Protein AF-A0A355B502-F1 (afdb_monomer_lite)

pLDDT: mean 84.96, std 12.99, range [49.03, 98.31]

Sequence (93 aa):
MDRGIFALWYDLPEDGEEEYLSWFHEAHLPELLSKREDYCWAAHYKNEGGGDRFHEVVKDMMRAGESDVGSGKDYLFLIGAESPHSFFDPNFP

Structure (mmCIF, N/CA/C/O backbone):
data_AF-A0A355B502-F1
#
_entry.id   AF-A0A355B502-F1
#
loop_
_atom_site.group_PDB
_atom_site.id
_atom_site.type_symbol
_atom_site.label_atom_id
_atom_site.label_alt_id
_atom_site.label_comp_id
_atom_site.label_asym_id
_atom_site.label_entity_id
_atom_site.label_seq_id
_atom_site.pdbx_PDB_ins_code
_atom_site.Cartn_x
_atom_site.Cartn_y
_atom_site.Cartn_z
_atom_site.occupancy
_atom_site.B_iso_or_equiv
_atom_site.auth_seq_id
_atom_site.auth_comp_id
_atom_site.auth_asym_id
_atom_site.auth_atom_id
_atom_site.pdbx_PDB_model_num
ATOM 1 N N . MET A 1 1 ? 3.312 -3.101 -23.670 1.00 49.03 1 MET A N 1
ATOM 2 C CA . MET A 1 1 ? 2.176 -3.374 -22.772 1.00 49.03 1 MET A CA 1
ATOM 3 C C . MET A 1 1 ? 2.445 -2.527 -21.553 1.00 49.03 1 MET A C 1
ATOM 5 O O . MET A 1 1 ? 3.551 -2.603 -21.034 1.00 49.03 1 MET A O 1
ATOM 9 N N . ASP A 1 2 ? 1.531 -1.609 -21.277 1.00 62.88 2 ASP A N 1
ATOM 10 C CA . ASP A 1 2 ? 1.765 -0.448 -20.421 1.00 62.88 2 ASP A CA 1
ATOM 11 C C . ASP A 1 2 ? 1.774 -0.817 -18.928 1.00 62.88 2 ASP A C 1
ATOM 13 O O . ASP A 1 2 ? 1.337 -1.903 -18.547 1.00 62.88 2 ASP A O 1
ATOM 17 N N . ARG A 1 3 ? 2.317 0.091 -18.109 1.00 86.38 3 ARG A N 1
ATOM 18 C CA . ARG A 1 3 ? 2.539 -0.032 -16.656 1.00 86.38 3 ARG A CA 1
ATOM 19 C C . ARG A 1 3 ? 1.368 -0.696 -15.915 1.00 86.38 3 ARG A C 1
ATOM 21 O O . ARG A 1 3 ? 0.207 -0.394 -16.186 1.00 86.38 3 ARG A O 1
ATOM 28 N N . GLY A 1 4 ? 1.679 -1.559 -14.948 1.00 93.06 4 GLY A N 1
ATOM 29 C CA . GLY A 1 4 ? 0.694 -2.233 -14.097 1.00 93.06 4 GLY A CA 1
ATOM 30 C C . GLY A 1 4 ? 0.424 -1.481 -12.792 1.00 93.06 4 GLY A C 1
ATOM 31 O O . GLY A 1 4 ? 1.314 -0.811 -12.274 1.00 93.06 4 GLY A O 1
ATOM 32 N N . ILE A 1 5 ? -0.790 -1.615 -12.246 1.00 95.06 5 ILE A N 1
ATOM 33 C CA . ILE A 1 5 ? -1.136 -1.148 -10.894 1.00 95.06 5 ILE A CA 1
ATOM 34 C C . ILE A 1 5 ? -1.754 -2.307 -10.111 1.00 95.06 5 ILE A C 1
ATOM 36 O O . ILE A 1 5 ? -2.736 -2.902 -10.558 1.00 95.06 5 ILE A O 1
ATOM 40 N N . PHE A 1 6 ? -1.195 -2.593 -8.939 1.00 93.88 6 PHE A N 1
ATOM 41 C CA . PHE A 1 6 ? -1.805 -3.436 -7.917 1.00 93.88 6 PHE A CA 1
ATOM 42 C C . PHE A 1 6 ? -2.466 -2.543 -6.867 1.00 93.88 6 PHE A C 1
ATOM 44 O O . PHE A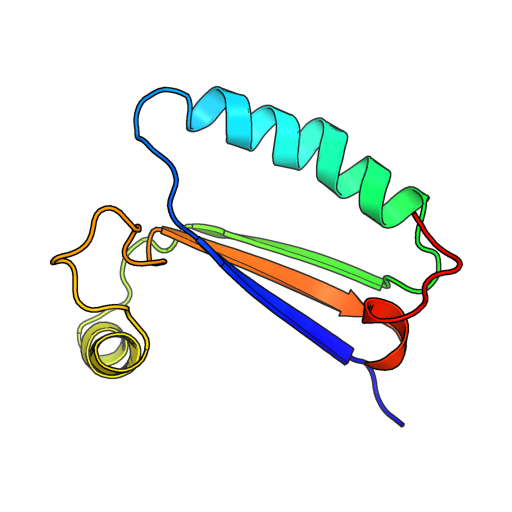 1 6 ? -1.876 -1.545 -6.455 1.00 93.88 6 PHE A O 1
ATOM 51 N N . ALA A 1 7 ? -3.683 -2.895 -6.453 1.00 93.12 7 ALA A N 1
ATOM 52 C CA . ALA A 1 7 ? -4.455 -2.150 -5.468 1.00 93.12 7 ALA A CA 1
ATOM 53 C C . ALA A 1 7 ? -5.021 -3.089 -4.402 1.00 93.12 7 ALA A C 1
ATOM 55 O O . ALA A 1 7 ? -5.679 -4.078 -4.732 1.00 93.12 7 ALA A O 1
ATOM 56 N N . LEU A 1 8 ? -4.794 -2.747 -3.136 1.00 91.56 8 LEU A N 1
ATOM 57 C CA . LEU A 1 8 ? -5.290 -3.472 -1.974 1.00 91.56 8 LEU A CA 1
ATOM 58 C C . LEU A 1 8 ? -6.045 -2.515 -1.055 1.00 91.56 8 LEU A C 1
ATOM 60 O O . LEU A 1 8 ? -5.504 -1.496 -0.631 1.00 91.56 8 LEU A O 1
ATOM 64 N N . TRP A 1 9 ? -7.276 -2.886 -0.727 1.00 89.69 9 TRP A N 1
ATOM 65 C CA . TRP A 1 9 ? -8.073 -2.237 0.304 1.00 89.69 9 TRP A CA 1
ATOM 66 C C . TRP A 1 9 ? -8.067 -3.096 1.564 1.00 89.69 9 TRP A C 1
ATOM 68 O O . TRP A 1 9 ? -8.236 -4.316 1.463 1.00 89.69 9 TRP A O 1
ATOM 78 N N . TYR A 1 10 ? -7.864 -2.486 2.728 1.00 90.31 10 TYR A N 1
ATOM 79 C CA . TYR A 1 10 ? -7.808 -3.209 3.996 1.00 90.31 10 TYR A CA 1
ATOM 80 C C . TYR A 1 10 ? -8.211 -2.331 5.183 1.00 90.31 10 TYR A C 1
ATOM 82 O O . TYR A 1 10 ? -8.252 -1.106 5.076 1.00 90.31 10 TYR A O 1
ATOM 90 N N . ASP A 1 11 ? -8.506 -2.999 6.296 1.00 89.75 11 ASP A N 1
ATOM 91 C CA . ASP A 1 11 ? -8.801 -2.380 7.586 1.00 89.75 11 ASP A CA 1
ATOM 92 C C . ASP A 1 11 ? -7.639 -2.598 8.550 1.00 89.75 11 ASP A C 1
ATOM 94 O O . ASP A 1 11 ? -6.920 -3.600 8.443 1.00 89.75 11 ASP A O 1
ATOM 98 N N . LEU A 1 12 ? -7.500 -1.696 9.518 1.00 91.31 12 LEU A N 1
ATOM 99 C CA . LEU A 1 12 ? -6.619 -1.893 10.666 1.00 91.31 12 LEU A CA 1
ATOM 100 C C . LEU A 1 12 ? -7.440 -1.828 11.958 1.00 91.31 12 LEU A C 1
ATOM 102 O O . LEU A 1 12 ? -8.321 -0.980 12.073 1.00 91.31 12 LEU A O 1
ATOM 106 N N . PRO A 1 13 ? -7.177 -2.708 12.940 1.00 90.06 13 PRO A N 1
ATOM 107 C CA . PRO A 1 13 ? -7.733 -2.524 14.273 1.00 90.06 13 PRO A CA 1
ATOM 108 C C . PRO A 1 13 ? -7.193 -1.227 14.888 1.00 90.06 13 PRO A C 1
ATOM 110 O O . PRO A 1 13 ? -6.037 -0.873 14.662 1.00 90.06 13 PRO A O 1
ATOM 113 N N . GLU A 1 14 ? -8.011 -0.556 15.704 1.00 89.19 14 GLU A N 1
ATOM 114 C CA . GLU A 1 14 ? -7.586 0.651 16.435 1.00 89.19 14 GLU A CA 1
ATOM 115 C C . GLU A 1 14 ? -6.346 0.361 17.300 1.00 89.19 14 GLU A C 1
ATOM 117 O O . GLU A 1 14 ? -5.381 1.128 17.323 1.00 89.19 14 GLU A O 1
ATOM 122 N N . ASP A 1 15 ? -6.343 -0.796 17.967 1.00 94.94 15 ASP A N 1
ATOM 123 C CA . ASP A 1 15 ? -5.201 -1.276 18.736 1.00 94.94 15 ASP A CA 1
ATOM 124 C C . ASP A 1 15 ? -4.049 -1.669 17.798 1.00 94.94 15 ASP A C 1
ATOM 126 O O . ASP A 1 15 ? -4.103 -2.683 17.099 1.00 94.94 15 ASP A O 1
ATOM 130 N N . GLY A 1 16 ? -2.972 -0.880 17.826 1.00 94.12 16 GLY A N 1
ATOM 131 C CA . GLY A 1 16 ? -1.756 -1.129 17.045 1.00 94.12 16 GLY A CA 1
ATOM 132 C C . GLY A 1 16 ? -1.718 -0.454 15.670 1.00 94.12 16 GLY A C 1
ATOM 133 O O . GLY A 1 16 ? -0.739 -0.653 14.950 1.00 94.12 16 GLY A O 1
ATOM 134 N N . GLU A 1 17 ? -2.716 0.370 15.313 1.00 95.12 17 GLU A N 1
ATOM 135 C CA . GLU A 1 17 ? -2.734 1.135 14.050 1.00 95.12 17 GLU A CA 1
ATOM 136 C C . GLU A 1 17 ? -1.436 1.939 13.862 1.00 95.12 17 GLU A C 1
ATOM 138 O O . GLU A 1 17 ? -0.774 1.828 12.832 1.00 95.12 17 GLU A O 1
ATOM 143 N N . GLU A 1 18 ? -1.032 2.715 14.871 1.00 96.81 18 GLU A N 1
ATOM 144 C CA . GLU A 1 18 ? 0.150 3.585 14.794 1.00 96.81 18 GLU A CA 1
ATOM 145 C C . GLU A 1 18 ? 1.455 2.791 14.624 1.00 96.81 18 GLU A C 1
ATOM 147 O O . GLU A 1 18 ? 2.283 3.133 13.778 1.00 96.81 18 GLU A O 1
ATOM 152 N N . GLU A 1 19 ? 1.619 1.702 15.382 1.00 97.88 19 GLU A N 1
ATOM 153 C CA . GLU A 1 19 ? 2.794 0.827 15.287 1.00 97.88 19 GLU A CA 1
ATOM 154 C C . GLU A 1 19 ? 2.881 0.181 13.900 1.00 97.88 19 GLU A C 1
ATOM 156 O O . GLU A 1 19 ? 3.947 0.186 13.274 1.00 97.88 19 GLU A O 1
ATOM 161 N N . TYR A 1 20 ? 1.749 -0.310 13.383 1.00 97.31 20 TYR A N 1
ATOM 162 C CA . TYR A 1 20 ? 1.677 -0.862 12.036 1.00 97.31 20 TYR A CA 1
ATOM 163 C C . TYR A 1 20 ? 2.039 0.187 10.984 1.00 97.31 20 TYR A C 1
ATOM 165 O O . TYR A 1 20 ? 2.845 -0.097 10.101 1.00 97.31 20 TYR A O 1
ATOM 173 N N . LEU A 1 21 ? 1.467 1.392 11.062 1.00 97.69 21 LEU A N 1
ATOM 174 C CA . LEU A 1 21 ? 1.705 2.444 10.073 1.00 97.69 21 LEU A CA 1
ATOM 175 C C . LEU A 1 21 ? 3.161 2.918 10.077 1.00 97.69 21 LEU A C 1
ATOM 177 O O . LEU A 1 21 ? 3.735 3.077 8.997 1.00 97.69 21 LEU A O 1
ATOM 181 N N . SER A 1 22 ? 3.776 3.078 11.253 1.00 98.31 22 SER A N 1
ATOM 182 C CA . SER A 1 22 ? 5.201 3.418 11.358 1.00 98.31 22 SER A CA 1
ATOM 183 C C . SER A 1 22 ? 6.068 2.330 10.722 1.00 98.31 22 SER A C 1
ATOM 185 O O . SER A 1 22 ? 6.858 2.624 9.823 1.00 98.31 22 SER A O 1
ATOM 187 N N . TRP A 1 23 ? 5.857 1.055 11.070 1.00 98.19 23 TRP A N 1
ATOM 188 C CA . TRP A 1 23 ? 6.579 -0.050 10.429 1.00 98.19 23 TRP A CA 1
ATOM 189 C C . TRP A 1 23 ? 6.350 -0.094 8.911 1.00 98.19 23 TRP A C 1
ATOM 191 O O . TRP A 1 23 ? 7.299 -0.257 8.135 1.00 98.19 23 TRP A O 1
ATOM 201 N N . PHE A 1 24 ? 5.100 0.067 8.477 1.00 97.88 24 PHE A N 1
ATOM 202 C CA . PHE A 1 24 ? 4.722 -0.031 7.075 1.00 97.88 24 PHE A CA 1
ATOM 203 C C . PHE A 1 24 ? 5.414 1.054 6.242 1.00 97.88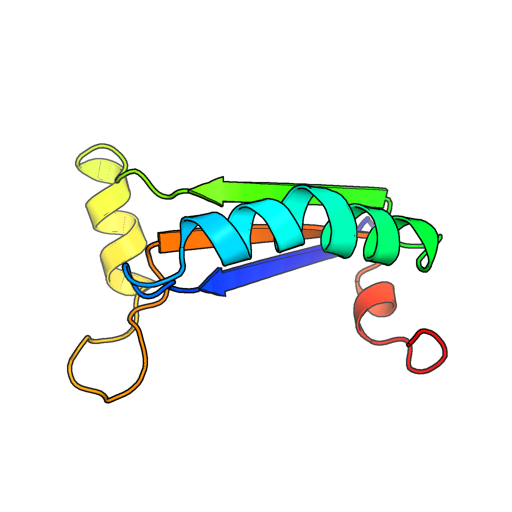 24 PHE A C 1
ATOM 205 O O . PHE A 1 24 ? 5.971 0.759 5.183 1.00 97.88 24 PHE A O 1
ATOM 212 N N . HIS A 1 25 ? 5.438 2.299 6.728 1.00 97.50 25 HIS A N 1
ATOM 213 C CA . HIS A 1 25 ? 6.030 3.431 6.006 1.00 97.50 25 HIS A CA 1
ATOM 214 C C . HIS A 1 25 ? 7.546 3.512 6.128 1.00 97.50 25 HIS A C 1
ATOM 216 O O . HIS A 1 25 ? 8.207 3.855 5.148 1.00 97.50 25 HIS A O 1
ATOM 222 N N . GLU A 1 26 ? 8.105 3.210 7.296 1.00 97.88 26 GLU A N 1
ATOM 223 C CA . GLU A 1 26 ? 9.527 3.442 7.567 1.00 97.88 26 GLU A CA 1
ATOM 224 C C . GLU A 1 26 ? 10.408 2.239 7.222 1.00 97.88 26 GLU A C 1
ATOM 226 O O . GLU A 1 26 ? 11.576 2.419 6.876 1.00 97.88 26 GLU A O 1
ATOM 231 N N . ALA A 1 27 ? 9.864 1.020 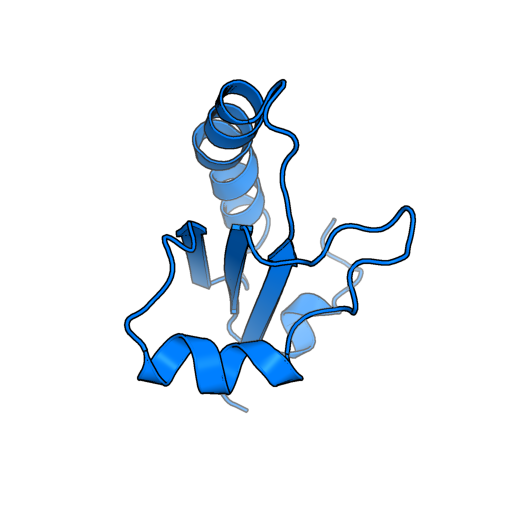7.282 1.00 97.56 27 ALA A N 1
ATOM 232 C CA . ALA A 1 27 ? 10.620 -0.204 7.031 1.00 97.56 27 ALA A CA 1
ATOM 233 C C . ALA A 1 27 ? 10.096 -0.972 5.814 1.00 97.56 27 ALA A C 1
ATOM 235 O O . ALA A 1 27 ? 10.843 -1.201 4.861 1.00 97.56 27 ALA A O 1
ATOM 236 N N . HIS A 1 28 ? 8.812 -1.340 5.814 1.00 95.88 28 HIS A N 1
ATOM 237 C CA . HIS A 1 28 ? 8.285 -2.289 4.834 1.00 95.88 28 HIS A CA 1
ATOM 238 C C . HIS A 1 28 ? 8.257 -1.739 3.404 1.00 95.88 28 HIS A C 1
ATOM 240 O O . HIS A 1 28 ? 8.773 -2.386 2.493 1.00 95.88 28 HIS A O 1
ATOM 246 N N . LEU A 1 29 ? 7.680 -0.551 3.184 1.00 95.44 29 LEU A N 1
ATOM 247 C CA . LEU A 1 29 ? 7.598 0.039 1.843 1.00 95.44 29 LEU A CA 1
ATOM 248 C C . LEU A 1 29 ? 8.978 0.342 1.236 1.00 95.44 29 LEU A C 1
ATOM 250 O O . LEU A 1 29 ? 9.190 -0.025 0.075 1.00 95.44 29 LEU A O 1
ATOM 254 N N . PRO A 1 30 ? 9.935 0.951 1.968 1.00 95.69 30 PRO A N 1
ATOM 255 C CA . PRO A 1 30 ? 11.293 1.124 1.462 1.00 95.69 30 PRO A CA 1
ATOM 256 C C . PRO A 1 30 ? 11.968 -0.205 1.112 1.00 95.69 30 PRO A C 1
ATOM 258 O O . PRO A 1 30 ? 12.570 -0.321 0.045 1.00 95.69 30 PRO A O 1
ATOM 261 N N . GLU A 1 31 ? 11.842 -1.221 1.971 1.00 95.62 31 GLU A N 1
ATOM 262 C CA . GLU A 1 31 ? 12.412 -2.545 1.722 1.00 95.62 31 GLU A CA 1
ATOM 263 C C . GLU A 1 31 ? 11.809 -3.185 0.465 1.00 95.62 31 GLU A C 1
ATOM 265 O O . GLU A 1 31 ? 12.553 -3.635 -0.409 1.00 95.62 31 GLU A O 1
ATOM 270 N N . LEU A 1 32 ? 10.480 -3.167 0.337 1.00 92.75 32 LEU A N 1
ATOM 271 C CA . LEU A 1 32 ? 9.754 -3.704 -0.812 1.00 92.75 32 LEU A CA 1
ATOM 272 C C . LEU A 1 32 ? 10.222 -3.065 -2.124 1.00 92.75 32 LEU A C 1
ATOM 274 O O . LEU A 1 32 ? 10.584 -3.780 -3.057 1.00 92.75 32 LEU A O 1
ATOM 278 N N . LEU A 1 33 ? 10.258 -1.731 -2.182 1.00 93.88 33 LEU A N 1
ATOM 279 C CA . LEU A 1 33 ? 10.701 -1.002 -3.374 1.00 93.88 33 LEU A CA 1
ATOM 280 C C . LEU A 1 33 ? 12.193 -1.216 -3.663 1.00 93.88 33 LEU A C 1
ATOM 282 O O . LEU A 1 33 ? 12.593 -1.240 -4.820 1.00 93.88 33 LEU A O 1
ATOM 286 N N . SER A 1 34 ? 13.024 -1.413 -2.635 1.00 93.50 34 SER A N 1
ATOM 287 C CA . SER A 1 34 ? 14.457 -1.677 -2.827 1.00 93.50 34 SER A CA 1
ATOM 288 C C . SER A 1 34 ? 14.751 -3.067 -3.404 1.00 93.50 34 SER A C 1
ATOM 290 O O . SER A 1 34 ? 15.749 -3.245 -4.100 1.00 93.50 34 SER A O 1
ATOM 292 N N . LYS A 1 35 ? 13.895 -4.057 -3.120 1.00 91.56 35 LYS A N 1
ATOM 293 C CA . LYS A 1 35 ? 14.057 -5.445 -3.585 1.00 91.56 35 LYS A CA 1
ATOM 294 C C . LYS A 1 35 ? 13.459 -5.694 -4.970 1.00 91.56 35 LYS A C 1
ATOM 296 O O . LYS A 1 35 ? 13.737 -6.733 -5.567 1.00 91.56 35 LYS A O 1
ATOM 301 N N . ARG A 1 36 ? 12.618 -4.780 -5.456 1.00 90.81 36 ARG A N 1
ATOM 302 C CA . ARG A 1 36 ? 11.809 -4.928 -6.670 1.00 90.81 36 ARG A CA 1
ATOM 303 C C . ARG A 1 36 ? 12.135 -3.819 -7.656 1.00 90.81 36 ARG A C 1
ATOM 305 O O . ARG A 1 36 ? 11.507 -2.768 -7.645 1.00 90.81 36 ARG A O 1
ATOM 312 N N . GLU A 1 37 ? 13.104 -4.069 -8.533 1.00 90.31 37 GLU A N 1
ATOM 313 C CA . GLU A 1 37 ? 13.497 -3.103 -9.572 1.00 90.31 37 GLU A CA 1
ATOM 314 C C . GLU A 1 37 ? 12.356 -2.800 -10.557 1.00 90.31 37 GLU A C 1
ATOM 316 O O . GLU A 1 37 ? 12.302 -1.727 -11.151 1.00 90.31 37 GLU A O 1
ATOM 321 N N . ASP A 1 38 ? 11.419 -3.736 -10.698 1.00 92.12 38 ASP A N 1
ATOM 322 C CA . ASP A 1 38 ? 10.245 -3.634 -11.556 1.00 92.12 38 ASP A CA 1
ATOM 323 C C . ASP A 1 38 ? 9.070 -2.880 -10.905 1.00 92.12 38 ASP A C 1
ATOM 325 O O . ASP A 1 38 ? 8.085 -2.567 -11.585 1.00 92.12 38 ASP A O 1
ATOM 329 N N . TYR A 1 39 ? 9.159 -2.562 -9.608 1.00 93.50 39 TYR A N 1
ATOM 330 C CA . TYR A 1 39 ? 8.210 -1.699 -8.906 1.00 93.50 39 TYR A CA 1
ATOM 331 C C . TYR A 1 39 ? 8.677 -0.246 -8.991 1.00 93.50 39 TYR A C 1
ATOM 333 O O . TYR A 1 39 ? 9.716 0.144 -8.470 1.00 93.50 39 TYR A O 1
ATOM 341 N N . CYS A 1 40 ? 7.879 0.591 -9.644 1.00 94.06 40 CYS A N 1
ATOM 342 C CA . CYS A 1 40 ? 8.235 1.978 -9.921 1.00 94.06 40 CYS A CA 1
ATOM 343 C C . CYS A 1 40 ? 7.885 2.929 -8.771 1.00 94.06 40 CYS A C 1
ATOM 345 O O . CYS A 1 40 ? 8.560 3.940 -8.583 1.00 94.06 40 CYS A O 1
ATOM 347 N N . TRP A 1 41 ? 6.776 2.679 -8.071 1.00 94.81 41 TRP A N 1
ATOM 348 C CA . TRP A 1 41 ? 6.287 3.535 -6.988 1.00 94.81 41 TRP A CA 1
ATOM 349 C C . TRP A 1 41 ? 5.294 2.792 -6.096 1.00 94.81 41 TRP A C 1
ATOM 351 O O . TRP A 1 41 ? 4.655 1.829 -6.520 1.00 94.81 41 TRP A O 1
ATOM 361 N N . ALA A 1 42 ? 5.124 3.294 -4.875 1.00 96.19 42 ALA A N 1
ATOM 362 C CA . ALA A 1 42 ? 4.092 2.869 -3.941 1.00 96.19 42 ALA A CA 1
ATOM 363 C C . ALA A 1 42 ? 3.327 4.090 -3.414 1.00 96.19 42 ALA A C 1
ATOM 365 O O . ALA A 1 42 ? 3.902 5.171 -3.275 1.00 96.19 42 ALA A O 1
ATOM 366 N N . ALA A 1 43 ? 2.038 3.924 -3.127 1.00 96.06 43 ALA A N 1
ATOM 367 C CA . ALA A 1 43 ? 1.219 4.949 -2.489 1.00 96.06 43 ALA A CA 1
ATOM 368 C C . ALA A 1 43 ? 0.291 4.316 -1.452 1.00 96.06 43 ALA A C 1
ATOM 370 O O . ALA A 1 43 ? -0.265 3.245 -1.681 1.00 96.06 43 ALA A O 1
ATOM 371 N N . HIS A 1 44 ? 0.121 4.988 -0.318 1.00 96.75 44 HIS A N 1
ATOM 372 C CA . HIS A 1 44 ? -0.719 4.531 0.778 1.00 96.75 44 HIS A CA 1
ATOM 373 C C . HIS A 1 44 ? -1.612 5.676 1.253 1.00 96.75 44 HIS A C 1
ATOM 375 O O . HIS A 1 44 ? -1.116 6.760 1.567 1.00 96.75 44 HIS A O 1
ATOM 381 N N . TYR A 1 45 ? -2.919 5.437 1.293 1.00 93.50 45 TYR A N 1
ATOM 382 C CA . TYR A 1 45 ? -3.927 6.435 1.632 1.00 93.50 45 TYR A CA 1
ATOM 383 C C . TYR A 1 45 ? -4.817 5.931 2.757 1.00 93.50 45 TYR A C 1
ATOM 385 O O . TYR A 1 45 ? -5.291 4.799 2.698 1.00 93.50 45 TYR A O 1
ATOM 393 N N . LYS A 1 46 ? -5.095 6.805 3.726 1.00 92.75 46 LYS A N 1
ATOM 394 C CA . LYS A 1 46 ? -6.205 6.631 4.662 1.00 92.75 46 LYS A CA 1
ATOM 395 C C . LYS A 1 46 ? -7.485 7.150 4.015 1.00 92.75 46 LYS A C 1
ATOM 397 O O . LYS A 1 46 ? -7.493 8.225 3.408 1.00 92.75 46 LYS A O 1
ATOM 402 N N . ASN A 1 47 ? -8.551 6.375 4.107 1.00 86.69 47 ASN A N 1
ATOM 403 C CA 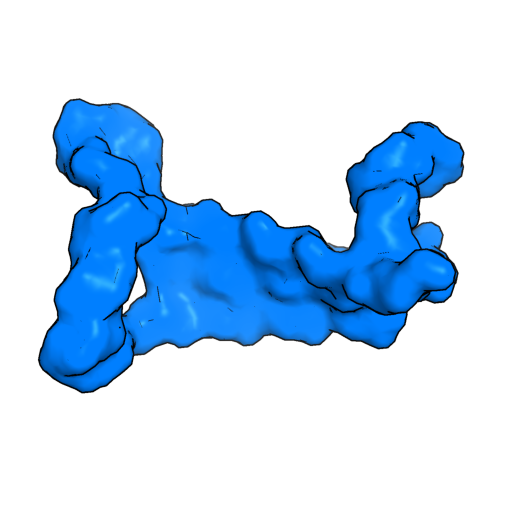. ASN A 1 47 ? -9.866 6.760 3.637 1.00 86.69 47 ASN A CA 1
ATOM 404 C C . ASN A 1 47 ? -10.591 7.532 4.742 1.00 86.69 47 ASN A C 1
ATOM 406 O O . ASN A 1 47 ? -11.213 6.956 5.625 1.00 86.69 47 ASN A O 1
ATOM 410 N N . GLU A 1 48 ? -10.545 8.855 4.661 1.00 84.44 48 GLU A N 1
ATOM 411 C CA . GLU A 1 48 ? -11.214 9.751 5.616 1.00 84.44 48 GLU A CA 1
ATOM 412 C C . GLU A 1 48 ? -12.727 9.900 5.356 1.00 84.44 48 GLU A C 1
ATOM 414 O O . GLU A 1 48 ? -13.387 10.749 5.952 1.00 84.44 48 GLU A O 1
ATOM 419 N N . GLY A 1 49 ? -13.291 9.103 4.441 1.00 69.75 49 GLY A N 1
ATOM 420 C CA . GLY A 1 49 ? -14.643 9.300 3.934 1.00 69.75 49 GLY A CA 1
ATOM 421 C C . GLY A 1 49 ? -14.682 10.478 2.960 1.00 69.75 49 GLY A C 1
ATOM 422 O O . GLY A 1 49 ? -14.451 11.635 3.301 1.00 69.75 49 GLY A O 1
ATOM 423 N N . GLY A 1 50 ? -14.958 10.195 1.689 1.00 68.94 50 GLY A N 1
ATOM 424 C CA . GLY A 1 50 ? -15.227 11.259 0.725 1.00 68.94 50 GLY A CA 1
ATOM 425 C C . GLY A 1 50 ? -16.568 11.955 0.999 1.00 68.94 50 GLY A C 1
ATOM 426 O O . GLY A 1 50 ? -17.344 11.556 1.865 1.00 68.94 50 GLY A O 1
ATOM 427 N N . GLY A 1 51 ? -16.880 12.992 0.218 1.00 71.44 51 GLY A N 1
ATOM 428 C CA . GLY A 1 51 ? -18.204 13.625 0.268 1.00 71.44 51 GLY A CA 1
ATOM 429 C C . GLY A 1 51 ? -19.333 12.664 -0.130 1.00 71.44 51 GLY A C 1
ATOM 430 O O . GLY A 1 51 ? -19.083 11.544 -0.573 1.00 71.44 51 GLY A O 1
ATOM 431 N N . ASP A 1 52 ? -20.584 13.115 -0.045 1.00 73.38 52 ASP A N 1
ATOM 432 C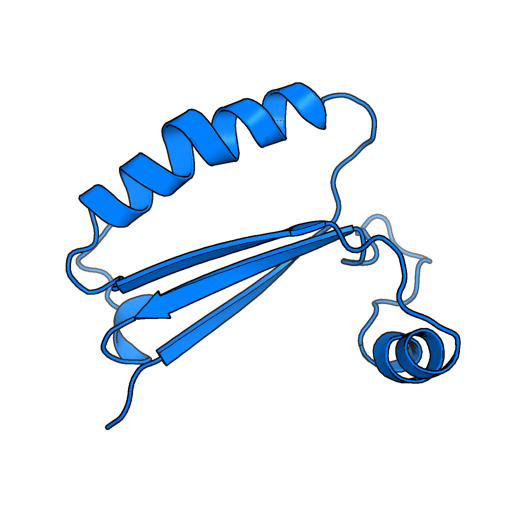 CA . ASP A 1 52 ? -21.790 12.295 -0.284 1.00 73.38 52 ASP A CA 1
ATOM 433 C C . ASP A 1 52 ? -21.735 11.452 -1.572 1.00 73.38 52 ASP A C 1
ATOM 435 O O . ASP A 1 52 ? -22.162 10.301 -1.605 1.00 73.38 52 ASP A O 1
ATOM 439 N N . ARG A 1 53 ? -21.120 11.989 -2.632 1.00 70.38 53 ARG A N 1
ATOM 440 C CA . ARG A 1 53 ? -20.946 11.291 -3.913 1.00 70.38 53 ARG A CA 1
ATOM 441 C C . ARG A 1 53 ? -19.966 10.115 -3.852 1.00 70.38 53 ARG A C 1
ATOM 443 O O . ARG A 1 53 ? -20.121 9.157 -4.600 1.00 70.38 53 ARG A O 1
ATOM 450 N N . PHE A 1 54 ? -18.945 10.186 -3.002 1.00 68.88 54 PHE A N 1
ATOM 451 C CA . PHE A 1 54 ? -18.016 9.078 -2.794 1.00 68.88 54 PHE A CA 1
ATOM 452 C C . PHE A 1 54 ? -18.707 7.948 -2.031 1.00 68.88 54 PHE A C 1
ATOM 454 O O . PHE A 1 54 ? -18.578 6.799 -2.435 1.00 68.88 54 PHE A O 1
ATOM 461 N N . HIS A 1 55 ? -19.526 8.276 -1.025 1.00 66.00 55 HIS A N 1
ATOM 462 C CA . HIS A 1 55 ? -20.316 7.292 -0.278 1.00 66.00 55 HIS A CA 1
ATOM 463 C C . HIS A 1 55 ? -21.204 6.419 -1.174 1.00 66.00 55 HIS A C 1
ATOM 465 O O . HIS A 1 55 ? -21.312 5.219 -0.926 1.00 66.00 55 HIS A O 1
ATOM 471 N N . GLU A 1 56 ? -21.792 6.977 -2.237 1.00 69.94 56 GLU A N 1
ATOM 472 C CA . GLU A 1 56 ? -22.565 6.182 -3.201 1.00 69.94 56 GLU A CA 1
ATOM 473 C C . GLU A 1 56 ? -21.699 5.192 -3.991 1.00 69.94 56 GLU A C 1
ATOM 475 O O . GLU A 1 56 ? -22.125 4.066 -4.223 1.00 69.94 56 GLU A O 1
ATOM 480 N N . VAL A 1 57 ? -20.473 5.576 -4.361 1.00 68.19 57 VAL A N 1
ATOM 481 C CA . VAL A 1 57 ? -19.554 4.728 -5.139 1.00 68.19 57 VAL A CA 1
ATOM 482 C C . VAL A 1 57 ? -18.984 3.589 -4.293 1.00 68.19 57 VAL A C 1
ATOM 484 O O . VAL A 1 57 ? -18.934 2.449 -4.751 1.00 68.19 57 VAL A O 1
ATOM 487 N N . VAL A 1 58 ? -18.576 3.861 -3.048 1.00 66.69 58 VAL A N 1
ATOM 488 C CA . VAL A 1 58 ? -18.018 2.811 -2.176 1.00 66.69 58 VAL A CA 1
ATOM 489 C C . VAL A 1 58 ? -19.075 1.861 -1.617 1.00 66.69 58 VAL A C 1
ATOM 491 O O . VAL A 1 58 ? -18.721 0.766 -1.188 1.00 66.69 58 VAL A O 1
ATOM 494 N N . LYS A 1 59 ? -20.368 2.203 -1.664 1.00 66.44 59 LYS A N 1
ATOM 495 C CA . LYS A 1 59 ? -21.444 1.318 -1.188 1.00 66.44 59 LYS A CA 1
ATOM 496 C C . LYS A 1 59 ? -21.428 -0.061 -1.863 1.00 66.44 59 LYS A C 1
ATOM 498 O O . LYS A 1 59 ? -21.676 -1.054 -1.186 1.00 66.44 59 LYS A O 1
ATOM 503 N N . ASP A 1 60 ? -21.080 -0.111 -3.149 1.00 65.75 60 ASP A N 1
ATOM 504 C CA . ASP A 1 60 ? -21.047 -1.346 -3.944 1.00 65.75 60 ASP A CA 1
ATOM 505 C C . ASP A 1 60 ? -19.661 -2.020 -3.974 1.00 65.75 60 ASP A C 1
ATOM 507 O O . ASP A 1 60 ? -19.537 -3.169 -4.396 1.00 65.75 60 ASP A O 1
ATOM 511 N N . MET A 1 61 ? -18.608 -1.325 -3.528 1.00 65.25 61 MET A N 1
ATOM 512 C CA . MET A 1 61 ? -17.240 -1.864 -3.470 1.00 65.25 61 MET A CA 1
ATOM 513 C C . MET A 1 61 ? -16.939 -2.585 -2.154 1.00 65.25 61 MET A C 1
ATOM 515 O O . MET A 1 61 ? -16.020 -3.401 -2.089 1.00 65.25 61 MET A O 1
ATOM 519 N N . MET A 1 62 ? -17.690 -2.267 -1.102 1.00 65.12 62 MET A N 1
ATOM 520 C CA . MET A 1 62 ? -17.372 -2.685 0.255 1.00 65.12 62 MET A CA 1
ATOM 521 C C . MET A 1 62 ? -18.053 -3.995 0.625 1.00 65.12 62 MET A C 1
ATOM 523 O O . MET A 1 62 ? -19.214 -4.236 0.286 1.00 65.12 62 MET A O 1
ATOM 527 N N . ARG A 1 63 ? -17.335 -4.849 1.361 1.00 66.50 63 ARG A N 1
ATOM 528 C CA . ARG A 1 63 ? -17.918 -6.097 1.859 1.00 66.50 63 ARG A CA 1
ATOM 529 C C . ARG A 1 63 ? -19.040 -5.800 2.856 1.00 66.50 63 ARG A C 1
ATOM 531 O O . ARG A 1 63 ? -18.949 -4.875 3.665 1.00 66.50 63 ARG A O 1
ATOM 538 N N . ALA A 1 64 ? -20.104 -6.601 2.788 1.00 60.34 64 ALA A N 1
ATOM 539 C CA . ALA A 1 64 ? -21.193 -6.559 3.756 1.00 60.34 64 ALA A CA 1
ATOM 540 C C . ALA A 1 64 ? -20.649 -6.923 5.149 1.00 60.34 64 ALA A C 1
ATOM 542 O O . ALA A 1 64 ? -20.037 -7.974 5.323 1.00 60.34 64 ALA A O 1
ATOM 543 N N . GLY A 1 65 ? -20.847 -6.029 6.120 1.00 57.09 65 GLY A N 1
ATOM 544 C CA . GLY A 1 65 ? -20.190 -6.039 7.434 1.00 57.09 65 GLY A CA 1
ATOM 545 C C . GLY A 1 65 ? -20.743 -7.035 8.456 1.00 57.09 65 GLY A C 1
ATOM 546 O O . GLY A 1 65 ? -20.795 -6.706 9.633 1.00 57.09 65 GLY A O 1
ATOM 547 N N . GLU A 1 66 ? -21.177 -8.222 8.031 1.00 58.00 66 GLU A N 1
ATOM 548 C CA . GLU A 1 66 ? -21.741 -9.253 8.926 1.00 58.00 66 GLU A CA 1
ATOM 549 C C . GLU A 1 66 ? -20.831 -10.485 9.086 1.00 58.00 66 GLU A C 1
ATOM 551 O O . GLU A 1 66 ? -21.293 -11.567 9.441 1.00 58.00 66 GLU A O 1
ATOM 556 N N . SER A 1 67 ? -19.532 -10.355 8.817 1.00 61.88 67 SER A N 1
ATOM 557 C CA . SER A 1 67 ? -18.572 -11.458 8.946 1.00 61.88 67 SER A CA 1
ATOM 558 C C . SER A 1 67 ? -17.410 -11.092 9.860 1.00 61.88 67 SER A C 1
ATOM 560 O O . SER A 1 67 ? -17.084 -9.917 9.973 1.00 61.88 67 SER A O 1
ATOM 562 N N . ASP A 1 68 ? -16.712 -12.094 10.404 1.00 71.38 68 ASP A N 1
ATOM 563 C CA . ASP A 1 68 ? -15.431 -11.940 11.127 1.00 71.38 68 ASP A CA 1
ATOM 564 C C . ASP A 1 68 ? -14.311 -11.290 10.279 1.00 71.38 68 ASP A C 1
ATOM 566 O O . ASP A 1 68 ? -13.187 -11.100 10.739 1.00 71.38 68 ASP A O 1
ATOM 570 N N . VAL A 1 69 ? -14.594 -10.981 9.011 1.00 71.12 69 VAL A N 1
ATOM 571 C CA . VAL A 1 69 ? -13.701 -10.313 8.070 1.00 71.12 69 VAL A CA 1
ATOM 572 C C . VAL A 1 69 ? -14.070 -8.835 7.993 1.00 71.12 69 VAL A C 1
ATOM 574 O O . VAL A 1 69 ? -15.240 -8.496 7.799 1.00 71.12 69 VAL A O 1
ATOM 577 N N . GLY A 1 70 ? -13.052 -7.976 8.089 1.00 74.56 70 GLY A N 1
ATOM 578 C CA . GLY A 1 70 ? -13.170 -6.530 7.923 1.00 74.56 70 GLY A CA 1
ATOM 579 C C . GLY A 1 70 ? -13.864 -6.106 6.621 1.00 74.56 70 GLY A C 1
ATOM 580 O O . GLY A 1 70 ? -13.949 -6.841 5.631 1.00 74.56 70 GLY A O 1
ATOM 581 N N . SER A 1 71 ? -14.371 -4.881 6.633 1.00 78.88 71 SER A N 1
ATOM 582 C CA . SER A 1 71 ? -15.072 -4.237 5.530 1.00 78.88 71 SER A CA 1
ATOM 583 C C . SER A 1 71 ? -14.171 -3.781 4.370 1.00 78.88 71 SER A C 1
ATOM 585 O O . SER A 1 71 ? -14.680 -3.643 3.253 1.00 78.88 71 SER A O 1
ATOM 587 N N . GLY A 1 72 ? -12.866 -3.600 4.612 1.00 82.25 72 GLY A N 1
ATOM 588 C CA . GLY A 1 72 ? -11.866 -3.153 3.636 1.00 82.25 72 GLY A CA 1
ATOM 589 C C . GLY A 1 72 ? -12.000 -1.676 3.267 1.00 82.25 72 GLY A C 1
ATOM 590 O O . GLY A 1 72 ? -11.899 -1.327 2.094 1.00 82.25 72 GLY A O 1
ATOM 591 N N . LYS A 1 73 ? -12.308 -0.819 4.237 1.00 81.62 73 LYS A N 1
ATOM 592 C CA . LYS A 1 73 ? -12.630 0.596 4.054 1.00 81.62 73 LYS A CA 1
ATOM 593 C C . LYS A 1 73 ? -11.500 1.529 4.425 1.00 81.62 73 LYS A C 1
ATOM 595 O O . LYS A 1 73 ? -11.439 2.590 3.806 1.00 81.62 73 LYS A O 1
ATOM 600 N N . ASP A 1 74 ? -10.671 1.174 5.399 1.00 87.88 74 ASP A N 1
ATOM 601 C CA . ASP A 1 74 ? -9.863 2.172 6.106 1.00 87.88 74 ASP A CA 1
ATOM 602 C C . ASP A 1 74 ? -8.677 2.668 5.280 1.00 87.88 74 ASP A C 1
ATOM 604 O O . ASP A 1 74 ? -8.380 3.864 5.280 1.00 87.88 74 ASP A O 1
ATOM 608 N N . TYR A 1 75 ? -8.022 1.775 4.534 1.00 92.62 75 TYR A N 1
ATOM 609 C CA . TYR A 1 75 ? -6.809 2.101 3.788 1.00 92.62 75 TYR A CA 1
ATOM 610 C C . TYR A 1 75 ? -6.823 1.567 2.361 1.00 92.62 75 TYR A C 1
ATOM 612 O O . TYR A 1 75 ? -7.318 0.475 2.078 1.00 92.62 75 TYR A O 1
ATOM 620 N N . LEU A 1 76 ? -6.207 2.341 1.465 1.00 92.62 76 LEU A N 1
ATOM 621 C CA . LEU A 1 76 ? -5.869 1.941 0.104 1.00 92.62 76 LEU A CA 1
ATOM 622 C C . LEU A 1 76 ? -4.351 1.939 -0.060 1.00 92.62 76 LEU A C 1
ATOM 624 O O . LEU A 1 76 ? -3.700 2.983 0.026 1.00 92.62 76 LEU A O 1
ATOM 628 N N . PHE A 1 77 ? -3.804 0.772 -0.376 1.00 95.69 77 PHE A N 1
ATOM 629 C CA . PHE A 1 77 ? -2.417 0.595 -0.772 1.00 95.69 77 PHE A CA 1
ATOM 630 C C . PHE A 1 77 ? -2.308 0.312 -2.272 1.00 95.69 77 PHE A C 1
ATOM 632 O O . PHE A 1 77 ? -3.027 -0.531 -2.811 1.00 95.69 77 PHE A O 1
ATOM 639 N N . LEU A 1 78 ? -1.395 1.011 -2.943 1.00 96.38 78 LEU A N 1
ATOM 640 C CA . LEU A 1 78 ? -1.138 0.907 -4.372 1.00 96.38 78 LEU A CA 1
ATOM 641 C C . LEU A 1 78 ? 0.344 0.656 -4.644 1.00 96.38 78 LEU A C 1
ATOM 643 O O . LEU A 1 78 ? 1.205 1.302 -4.044 1.00 96.38 78 LEU A O 1
ATOM 647 N N . ILE A 1 79 ? 0.623 -0.195 -5.631 1.00 96.31 79 ILE A N 1
ATOM 648 C CA . ILE A 1 79 ? 1.955 -0.360 -6.223 1.00 96.31 79 ILE A CA 1
ATOM 649 C C . ILE A 1 79 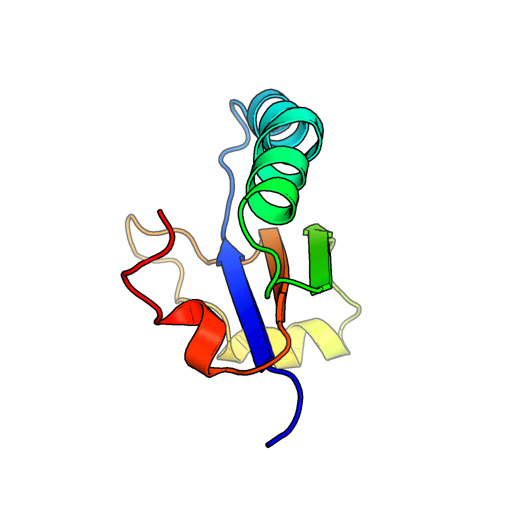? 1.839 -0.178 -7.730 1.00 96.31 79 ILE A C 1
ATOM 651 O O . ILE A 1 79 ? 1.029 -0.844 -8.378 1.00 96.31 79 ILE A O 1
ATOM 655 N N . GLY A 1 80 ? 2.667 0.696 -8.292 1.00 95.75 80 GLY A N 1
ATOM 656 C CA . GLY A 1 80 ? 2.869 0.791 -9.731 1.00 95.75 80 GLY A CA 1
ATOM 657 C C . GLY A 1 80 ? 4.104 0.017 -10.162 1.00 95.75 80 GLY A C 1
ATOM 658 O O . GLY A 1 80 ? 5.155 0.147 -9.542 1.00 95.75 80 GLY A O 1
ATOM 659 N N . ALA A 1 81 ? 3.993 -0.735 -11.251 1.00 95.25 81 ALA A N 1
ATOM 660 C CA . ALA A 1 81 ? 5.077 -1.531 -11.812 1.00 95.25 81 ALA A CA 1
ATOM 661 C C . ALA A 1 81 ? 5.230 -1.299 -13.319 1.00 95.25 81 ALA A C 1
ATOM 663 O O . ALA A 1 81 ? 4.322 -0.790 -13.988 1.00 95.25 81 ALA A O 1
ATOM 664 N N . GLU A 1 82 ? 6.367 -1.707 -13.876 1.00 93.69 82 GLU A N 1
ATOM 665 C CA . GLU A 1 82 ? 6.636 -1.597 -15.315 1.00 93.69 82 GLU A CA 1
ATOM 666 C C . GLU A 1 82 ? 5.662 -2.427 -16.165 1.00 93.69 82 GLU A C 1
ATOM 668 O O . GLU A 1 82 ? 5.385 -2.077 -17.314 1.00 93.69 82 GLU A O 1
ATOM 673 N N . SER A 1 83 ? 5.097 -3.491 -15.589 1.00 92.88 83 SER A N 1
ATOM 674 C CA . SER A 1 83 ? 4.162 -4.405 -16.240 1.00 92.88 83 SER A CA 1
ATOM 675 C C . SER A 1 83 ? 3.219 -5.046 -15.215 1.00 92.88 83 SER A C 1
ATOM 677 O O . SER A 1 83 ? 3.627 -5.290 -14.084 1.00 92.88 83 SER A O 1
ATOM 679 N N . PRO A 1 84 ? 1.977 -5.416 -15.575 1.00 91.44 84 PRO A N 1
ATOM 680 C CA . PRO A 1 84 ? 1.135 -6.248 -14.714 1.00 91.44 84 PRO A CA 1
ATOM 681 C C . PRO A 1 84 ? 1.769 -7.603 -14.364 1.00 91.44 84 PRO A C 1
ATOM 683 O O . PRO A 1 84 ? 1.466 -8.169 -13.318 1.00 91.44 84 PRO A O 1
ATOM 686 N N . HIS A 1 85 ? 2.654 -8.127 -15.220 1.00 91.00 85 HIS A N 1
ATOM 687 C CA . HIS A 1 85 ? 3.340 -9.401 -14.984 1.00 91.00 85 HIS A CA 1
ATOM 688 C C . HIS A 1 85 ? 4.319 -9.349 -13.808 1.00 91.00 85 HIS A C 1
ATOM 690 O O . HIS A 1 85 ? 4.555 -10.383 -13.191 1.00 91.00 85 HIS A O 1
ATOM 696 N N . SER A 1 86 ? 4.816 -8.159 -13.462 1.00 91.81 86 SER A N 1
ATOM 697 C CA . SER A 1 86 ? 5.667 -7.922 -12.296 1.00 91.81 86 SER A CA 1
ATOM 698 C C . SER A 1 86 ? 5.061 -8.502 -11.018 1.00 91.81 86 SER A C 1
ATOM 700 O O . SER A 1 86 ? 5.735 -9.179 -10.251 1.00 91.81 86 SER A O 1
ATOM 702 N N . PHE A 1 87 ? 3.754 -8.345 -10.804 1.00 90.38 87 PHE A N 1
ATOM 703 C CA . PHE A 1 87 ? 3.094 -8.821 -9.580 1.00 90.38 87 PHE A CA 1
ATOM 704 C C . PHE A 1 87 ? 2.992 -10.350 -9.466 1.00 90.38 87 PHE A C 1
ATOM 706 O O . PHE A 1 87 ? 2.627 -10.856 -8.409 1.00 90.38 87 PHE A O 1
ATOM 713 N N . PHE A 1 88 ? 3.290 -11.085 -10.541 1.00 88.81 88 PHE A N 1
ATOM 714 C CA . PHE A 1 88 ? 3.165 -12.542 -10.605 1.00 88.81 88 PHE A CA 1
ATOM 715 C C . PHE A 1 88 ? 4.500 -13.243 -10.878 1.00 88.81 88 PHE A C 1
ATOM 717 O O . PHE A 1 88 ? 4.497 -14.448 -11.130 1.00 88.81 88 PHE A O 1
ATOM 724 N N . ASP A 1 89 ? 5.622 -12.517 -10.863 1.00 85.31 89 ASP A N 1
ATOM 725 C CA . ASP A 1 89 ? 6.946 -13.104 -11.058 1.00 85.31 89 ASP A CA 1
ATOM 726 C C . ASP A 1 89 ? 7.395 -13.847 -9.784 1.00 85.31 89 ASP A C 1
ATOM 728 O O . ASP A 1 89 ? 7.652 -13.204 -8.764 1.00 85.31 89 ASP A O 1
ATOM 732 N N . PRO A 1 90 ? 7.511 -15.189 -9.811 1.00 82.06 90 PRO A N 1
ATOM 733 C CA . PRO A 1 90 ? 7.886 -15.974 -8.637 1.00 82.06 90 PRO A CA 1
ATOM 734 C C . PRO A 1 90 ? 9.382 -15.889 -8.300 1.00 82.06 90 PRO A C 1
ATOM 736 O O . PRO A 1 90 ? 9.809 -16.475 -7.306 1.00 82.06 90 PRO A O 1
ATOM 739 N N . ASN A 1 91 ? 10.196 -15.233 -9.134 1.00 80.12 91 ASN A N 1
ATOM 740 C CA . ASN A 1 91 ? 11.638 -15.112 -8.909 1.00 80.12 91 ASN A CA 1
ATOM 741 C C . ASN A 1 91 ? 11.999 -13.997 -7.920 1.00 80.12 91 ASN A C 1
ATOM 743 O O . ASN A 1 91 ? 13.149 -13.929 -7.482 1.00 80.12 91 ASN A O 1
ATOM 747 N N . PHE A 1 92 ? 11.036 -13.149 -7.555 1.00 62.94 92 PHE A N 1
ATOM 748 C CA . PHE A 1 92 ? 11.210 -12.113 -6.548 1.00 62.94 92 PHE A CA 1
ATOM 749 C C . PHE A 1 92 ? 10.443 -12.489 -5.267 1.00 62.94 92 PHE A C 1
ATOM 751 O O . PHE A 1 92 ? 9.265 -12.839 -5.364 1.00 62.94 92 PHE A O 1
ATOM 758 N N . PRO A 1 93 ? 11.100 -12.463 -4.090 1.00 55.91 93 PRO A N 1
ATOM 759 C CA . PRO A 1 93 ? 10.477 -12.789 -2.807 1.00 55.91 93 PRO A CA 1
ATOM 760 C C . PRO A 1 93 ? 9.478 -11.728 -2.333 1.00 55.91 93 PRO A C 1
ATOM 762 O O . PRO A 1 93 ? 9.623 -10.542 -2.719 1.00 55.91 93 PRO A O 1
#

Radius of gyration: 15.35 Å; chains: 1; bounding box: 37×30×42 Å

Secondary structure (DSSP, 8-state):
---EEEEEEE---STTHHHHHHHIIIIIHHHHHHH-TTEEEEEEEE-----HHHHHHHTTTSPPS-SSS--S-SEEEEEEESSGGGGG-TT--

Foldseek 3Di:
DAKDKDKAFADDDPVCPVVCVCCCPVPVQVVVCVQQVQWDDKDKDFCPDDPPVVVVVCVVVWDDPPDPGDRRRTMMIMIIGRDNCSVVDPVGD